Protein AF-D3VVF1-F1 (afdb_monomer)

Nearest PDB structures (folds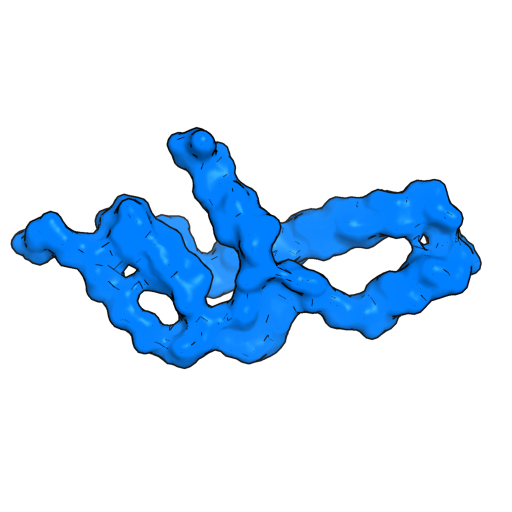eek):
  3o65-assembly4_G  TM=8.933E-01  e=1.763E-10  Homo sapiens
  1yzb-assembly1_A  TM=7.287E-01  e=8.121E-10  Homo sapiens
  2dos-assembly1_A  TM=6.010E-01  e=7.329E-09  Homo sapiens
  2aga-assembly1_A  TM=5.755E-01  e=5.399E-09  Homo sapiens

Radius of gyration: 16.02 Å; Cα contacts (8 Å, |Δi|>4): 82; chains: 1; bounding box: 37×25×49 Å

Sequence (88 aa):
MESIFHEKQEGSLCAQHCLNNLLQGEYFSPVELSSIAHQLDEEERMRMAEGGVTSEDYRTFLQQPSGNMDDSGFFSIQVISNALKVWG

Mean predicted aligned error: 3.65 Å

InterPro domains:
  IPR006155 Josephin domain [PF02099] (9-88)
  IPR006155 Josephin domain [PS50957] (1-88)
  IPR006155 Josephin domain [SM01246] (8-88)
  IPR033865 Machado-Joseph disease protein [PTHR14159] (3-88)

Foldseek 3Di:
DPPAQQDDDDFPQCLQRVVQRVVRHNPDDLVRLVVLQVVVLVVVLVVQCVVPCPDPSSVVSVPDDRPADDPRNDGDPSSSVVSCVVPD

pLDDT: mean 94.52, std 6.25, range [60.78, 98.25]

Structure (mmCIF, N/CA/C/O backbone):
data_AF-D3VVF1-F1
#
_entry.id   AF-D3VVF1-F1
#
loop_
_atom_site.group_PDB
_atom_site.id
_atom_site.type_symbol
_atom_site.label_atom_id
_atom_site.label_alt_id
_atom_site.label_comp_id
_atom_site.label_asym_id
_atom_site.label_entity_id
_atom_site.label_seq_id
_atom_site.pdbx_PDB_ins_code
_atom_site.Cartn_x
_atom_site.Cartn_y
_atom_site.Cartn_z
_atom_site.occupancy
_atom_site.B_iso_or_equiv
_atom_site.auth_seq_id
_atom_site.auth_comp_id
_atom_site.auth_asym_id
_atom_site.auth_atom_id
_atom_site.pdbx_PDB_model_num
ATOM 1 N N . MET A 1 1 ? -20.931 2.346 25.099 1.00 60.78 1 MET A N 1
ATOM 2 C CA . MET A 1 1 ? -20.086 3.003 24.086 1.00 60.78 1 MET A CA 1
ATOM 3 C C . MET A 1 1 ? -18.763 3.298 24.746 1.00 60.78 1 MET A C 1
ATOM 5 O O . MET A 1 1 ? -18.773 3.933 25.795 1.00 60.78 1 MET A O 1
ATOM 9 N N . GLU A 1 2 ? -17.665 2.792 24.194 1.00 69.38 2 GLU A N 1
ATOM 10 C CA . GLU A 1 2 ? -16.353 3.344 24.532 1.00 69.38 2 GLU A CA 1
ATOM 11 C C . GLU A 1 2 ? -16.299 4.788 24.021 1.00 69.38 2 GLU A C 1
ATOM 13 O O . GLU A 1 2 ? -16.880 5.105 22.984 1.00 69.38 2 GLU A O 1
ATOM 18 N N . SER A 1 3 ? -15.682 5.684 24.790 1.00 87.62 3 SER A N 1
ATOM 19 C CA . SER A 1 3 ? -15.596 7.108 24.442 1.00 87.62 3 SER A CA 1
ATOM 20 C C . SER A 1 3 ? -14.567 7.396 23.347 1.00 87.62 3 SER A C 1
ATOM 22 O O . SER A 1 3 ? -14.583 8.485 22.785 1.00 87.62 3 SER A O 1
ATOM 24 N N . ILE A 1 4 ? -13.654 6.452 23.099 1.00 95.06 4 ILE A N 1
ATOM 25 C CA . ILE A 1 4 ? -12.561 6.531 22.128 1.00 95.06 4 ILE A CA 1
ATOM 26 C C . ILE A 1 4 ? -12.455 5.163 21.462 1.00 95.06 4 ILE A C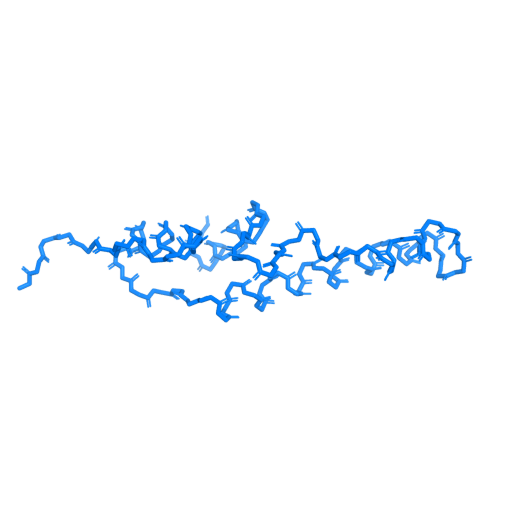 1
ATOM 28 O O . ILE A 1 4 ? -12.364 4.154 22.158 1.00 95.06 4 ILE A O 1
ATOM 32 N N . PHE A 1 5 ? -12.448 5.138 20.134 1.00 96.88 5 PHE A N 1
ATOM 33 C CA . PHE A 1 5 ? -12.139 3.938 19.368 1.00 96.88 5 PHE A CA 1
ATOM 34 C C . PHE A 1 5 ? -10.626 3.688 19.415 1.00 96.88 5 PHE A C 1
ATOM 36 O O . PHE A 1 5 ? -9.839 4.579 19.080 1.00 96.88 5 PHE A O 1
ATOM 43 N N . HIS A 1 6 ? -10.228 2.492 19.855 1.00 96.88 6 HIS A N 1
ATOM 44 C CA . HIS A 1 6 ? -8.834 2.061 19.871 1.00 96.88 6 HIS A CA 1
ATOM 45 C C . HIS A 1 6 ? -8.675 0.638 19.321 1.00 96.88 6 HIS A C 1
ATOM 47 O O . HIS A 1 6 ? -8.917 -0.349 20.015 1.00 96.88 6 HIS A O 1
ATOM 53 N N . GLU A 1 7 ? -8.208 0.543 18.083 1.00 96.75 7 GLU A N 1
ATOM 54 C CA . GLU A 1 7 ? -7.786 -0.692 17.436 1.00 96.75 7 GLU A CA 1
ATOM 55 C C . GLU A 1 7 ? -6.330 -0.996 17.819 1.00 96.75 7 GLU A C 1
ATOM 57 O O . GLU A 1 7 ? -5.406 -0.226 17.520 1.00 96.75 7 GLU A O 1
ATOM 62 N N . LYS A 1 8 ? -6.124 -2.109 18.531 1.00 96.50 8 LYS A N 1
ATOM 63 C CA . LYS A 1 8 ? -4.789 -2.590 18.904 1.00 96.50 8 LYS A CA 1
ATOM 64 C C . LYS A 1 8 ? -4.114 -3.212 17.693 1.00 96.50 8 LYS A C 1
ATOM 66 O O . LYS A 1 8 ? -4.746 -3.945 16.945 1.00 96.50 8 LYS A O 1
ATOM 71 N N . GLN A 1 9 ? -2.816 -2.966 17.557 1.00 95.31 9 GLN A N 1
ATOM 72 C CA . GLN A 1 9 ? -2.060 -3.538 16.458 1.00 95.31 9 GLN A CA 1
ATOM 73 C C . GLN A 1 9 ? -1.896 -5.051 16.597 1.00 95.31 9 GLN A C 1
ATOM 75 O O . GLN A 1 9 ? -1.396 -5.537 17.615 1.00 95.31 9 GLN A O 1
ATOM 80 N N . GLU A 1 10 ? -2.224 -5.762 15.521 1.00 90.62 10 GLU A N 1
ATOM 81 C CA . GLU A 1 10 ? -1.901 -7.172 15.329 1.00 90.62 10 GLU A CA 1
ATOM 82 C C . GLU A 1 10 ? -0.944 -7.332 14.138 1.00 90.62 10 GLU A C 1
ATOM 84 O O . GLU A 1 10 ? -1.133 -6.751 13.069 1.00 90.62 10 GLU A O 1
ATOM 89 N N . GLY A 1 11 ? 0.138 -8.095 14.324 1.00 91.56 11 GLY A N 1
ATOM 90 C CA . GLY A 1 11 ? 1.189 -8.228 13.309 1.00 91.56 11 GLY A CA 1
ATOM 91 C C . GLY A 1 11 ? 1.858 -6.890 12.959 1.00 91.56 11 GLY A C 1
ATOM 92 O O . GLY A 1 11 ? 2.028 -6.022 13.818 1.00 91.56 11 GLY A O 1
ATOM 93 N N . SER A 1 12 ? 2.248 -6.720 11.694 1.00 93.88 12 SER A N 1
ATOM 94 C CA . SER A 1 12 ? 2.909 -5.502 11.190 1.00 93.88 12 SER A CA 1
ATOM 95 C C . SER A 1 12 ? 1.942 -4.511 10.522 1.00 93.88 12 SER A C 1
ATOM 97 O O . SER A 1 12 ? 2.380 -3.636 9.785 1.00 93.88 12 SER A O 1
ATOM 99 N N . LEU A 1 13 ? 0.633 -4.600 10.788 1.00 94.19 13 LEU A N 1
ATOM 100 C CA . LEU A 1 13 ? -0.418 -3.809 10.123 1.00 94.19 13 LEU A CA 1
ATOM 101 C C . LEU A 1 13 ? -0.570 -2.380 10.681 1.00 94.19 13 LEU A C 1
ATOM 103 O O . LEU A 1 13 ? -1.673 -1.850 10.821 1.00 94.19 13 LEU A O 1
ATOM 107 N N . CYS A 1 14 ? 0.539 -1.722 11.018 1.00 97.31 14 CYS A N 1
ATOM 108 C CA . CYS A 1 14 ? 0.512 -0.428 11.700 1.00 97.31 14 CYS A CA 1
ATOM 109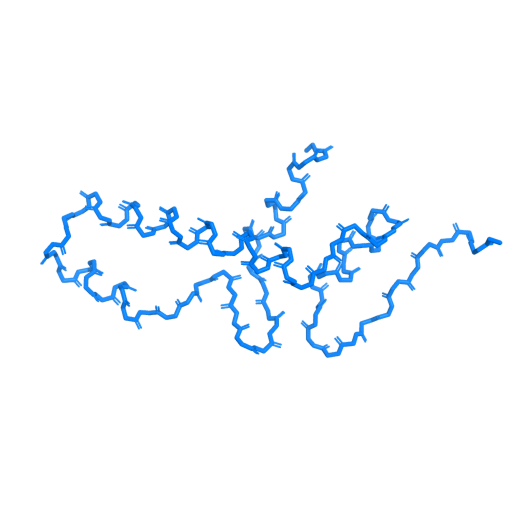 C C . CYS A 1 14 ? -0.211 0.670 10.899 1.00 97.31 14 CYS A C 1
ATOM 111 O O . CYS A 1 14 ? -0.868 1.515 11.503 1.00 97.31 14 CYS A O 1
ATOM 113 N N . ALA A 1 15 ? -0.148 0.648 9.563 1.00 97.38 15 ALA A N 1
ATOM 114 C CA . ALA A 1 15 ? -0.808 1.643 8.716 1.00 97.38 15 ALA A CA 1
ATOM 115 C C . ALA A 1 15 ? -2.341 1.592 8.836 1.00 97.38 15 ALA A C 1
ATOM 117 O O . ALA A 1 15 ? -2.965 2.636 9.023 1.00 97.38 15 ALA A O 1
ATOM 118 N N . GLN A 1 16 ? -2.932 0.391 8.807 1.00 97.38 16 GLN A N 1
ATOM 119 C CA . GLN A 1 16 ? -4.370 0.190 9.022 1.00 97.38 16 GLN A CA 1
ATOM 120 C C . GLN A 1 16 ? -4.788 0.759 10.374 1.00 97.38 16 GLN A C 1
ATOM 122 O O . GLN A 1 16 ? -5.640 1.642 10.449 1.00 97.38 16 GLN A O 1
ATOM 127 N N . HIS A 1 17 ? -4.157 0.272 11.441 1.00 97.88 17 HIS A N 1
ATOM 128 C CA . HIS A 1 17 ? -4.556 0.626 12.796 1.00 97.88 17 HIS A CA 1
ATOM 129 C C . HIS A 1 17 ? -4.319 2.107 13.090 1.00 97.88 17 HIS A C 1
ATOM 131 O O . HIS A 1 17 ? -5.098 2.727 13.807 1.00 97.88 17 HIS A O 1
ATOM 137 N N . CYS A 1 18 ? -3.272 2.707 12.520 1.00 97.75 18 CYS A N 1
ATOM 138 C CA . CYS A 1 18 ? -3.038 4.146 12.596 1.00 97.75 18 CYS A CA 1
ATOM 139 C C . CYS A 1 18 ? -4.212 4.933 11.994 1.00 97.75 18 CYS A C 1
ATOM 141 O O . CYS A 1 18 ? -4.765 5.812 12.657 1.00 97.75 18 CYS A O 1
ATOM 143 N N . LEU A 1 19 ? -4.630 4.584 10.773 1.00 97.50 19 LEU A N 1
ATOM 144 C CA . LEU A 1 19 ? -5.728 5.253 10.070 1.00 97.50 19 LEU A CA 1
ATOM 145 C C . LEU A 1 19 ? -7.069 5.069 10.788 1.00 97.50 19 LEU A C 1
ATOM 147 O O . LEU A 1 19 ? -7.786 6.044 11.006 1.00 97.50 19 LEU A O 1
ATOM 151 N N . ASN A 1 20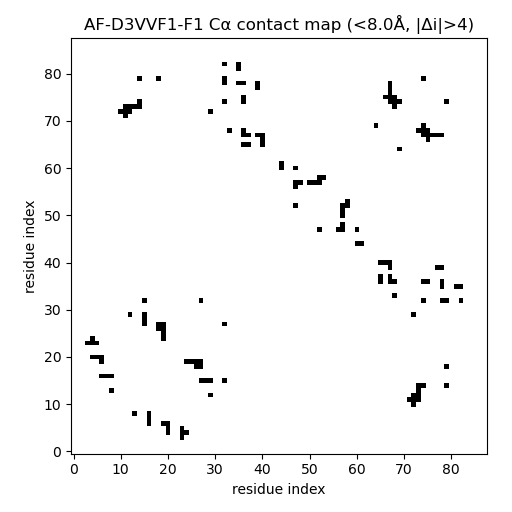 ? -7.385 3.848 11.212 1.00 97.12 20 ASN A N 1
ATOM 152 C CA . ASN A 1 20 ? -8.636 3.537 11.903 1.00 97.12 20 ASN A CA 1
ATOM 153 C C . ASN A 1 20 ? -8.726 4.223 13.272 1.00 97.12 20 ASN A C 1
ATOM 155 O O . ASN A 1 20 ? -9.761 4.786 13.633 1.00 97.12 20 ASN A O 1
ATOM 159 N N . ASN A 1 21 ? -7.617 4.259 14.017 1.00 97.25 21 ASN A N 1
ATOM 160 C CA . ASN A 1 21 ? -7.536 5.013 15.266 1.00 97.25 21 ASN A CA 1
ATOM 161 C C . ASN A 1 21 ? -7.692 6.517 15.034 1.00 97.25 21 ASN A C 1
ATOM 163 O O . ASN A 1 21 ? -8.404 7.175 15.787 1.00 97.25 21 ASN A O 1
ATOM 167 N N . LEU A 1 22 ? -7.075 7.075 13.991 1.00 96.88 22 LEU A N 1
ATOM 168 C CA . LEU A 1 22 ? -7.228 8.490 13.653 1.00 96.88 22 LEU A CA 1
ATOM 169 C C . LEU A 1 22 ? -8.683 8.841 13.304 1.00 96.88 22 LEU A C 1
ATOM 171 O O . LEU A 1 22 ? -9.213 9.829 13.809 1.00 96.88 22 LEU A O 1
ATOM 175 N N . LEU A 1 23 ? -9.327 8.025 12.469 1.00 96.06 23 LEU A N 1
ATOM 176 C CA . LEU A 1 23 ? -10.701 8.242 12.004 1.00 96.06 23 LEU A CA 1
ATOM 177 C C 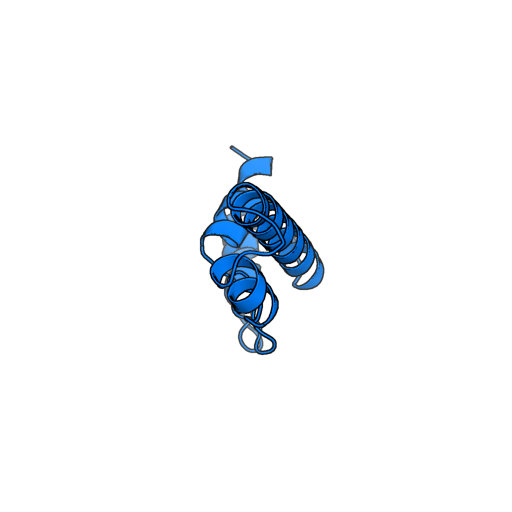. LEU A 1 23 ? -11.766 7.776 13.006 1.00 96.06 23 LEU A C 1
ATOM 179 O O . LEU A 1 23 ? -12.958 7.977 12.778 1.00 96.06 23 LEU A O 1
ATOM 183 N N . GLN A 1 24 ? -11.339 7.197 14.130 1.00 96.31 24 GLN A N 1
ATOM 184 C CA . GLN A 1 24 ? -12.197 6.700 15.201 1.00 96.31 24 GLN A CA 1
ATOM 185 C C . GLN A 1 24 ? -13.231 5.665 14.715 1.00 96.31 24 GLN A C 1
ATOM 187 O O . GLN A 1 24 ? -14.406 5.718 15.086 1.00 96.31 24 GLN A O 1
ATOM 192 N N . GLY A 1 25 ? -12.789 4.711 13.892 1.00 95.56 25 GLY A N 1
ATOM 193 C CA . GLY A 1 25 ? -13.602 3.588 13.424 1.00 95.56 25 GLY A CA 1
ATOM 194 C C . GLY A 1 25 ? -12.849 2.653 12.476 1.00 95.56 25 GLY A C 1
ATOM 195 O O . GLY A 1 25 ? -11.732 2.941 12.057 1.00 95.56 25 GLY A O 1
ATOM 196 N N . GLU A 1 26 ? -13.475 1.536 12.113 1.00 95.88 26 GLU A N 1
ATOM 197 C CA . GLU A 1 26 ? -12.933 0.542 11.172 1.00 95.88 26 GLU A CA 1
ATOM 198 C C . GLU A 1 26 ? -13.157 0.990 9.717 1.00 95.88 26 GLU A C 1
ATOM 200 O O . GLU A 1 26 ? -14.041 0.491 9.023 1.00 95.88 26 GLU A O 1
ATOM 205 N N . TYR A 1 27 ? -12.396 1.990 9.269 1.00 96.50 27 TYR A N 1
ATOM 206 C CA . TYR A 1 27 ? -12.528 2.567 7.924 1.00 96.50 27 TYR A CA 1
ATOM 207 C C . TYR A 1 27 ? -11.681 1.864 6.865 1.00 96.50 27 TYR A C 1
ATOM 209 O O . TYR A 1 27 ? -12.008 1.944 5.685 1.00 96.50 27 TYR A O 1
ATOM 217 N N . PHE 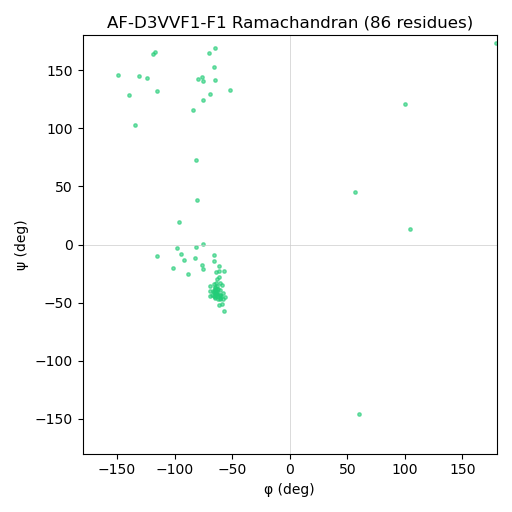A 1 28 ? -10.588 1.224 7.276 1.00 97.00 28 PHE A N 1
ATOM 218 C CA . PHE A 1 28 ? -9.647 0.556 6.391 1.00 97.00 28 PHE A CA 1
ATOM 219 C C . PHE A 1 28 ? -9.341 -0.859 6.863 1.00 97.00 28 PHE A C 1
ATOM 221 O O . PHE A 1 28 ? -9.205 -1.138 8.056 1.00 97.00 28 PHE A O 1
ATOM 228 N N . SER A 1 29 ? -9.140 -1.730 5.885 1.00 96.25 29 SER A N 1
ATOM 229 C CA . SER A 1 29 ? -8.620 -3.088 6.010 1.00 96.25 29 SER A CA 1
ATOM 230 C C . SER A 1 29 ? -7.289 -3.233 5.253 1.00 96.25 29 SER A C 1
ATOM 232 O O . SER A 1 29 ? -6.971 -2.404 4.390 1.00 96.25 29 SER A O 1
ATOM 234 N N . PRO A 1 30 ? -6.507 -4.309 5.484 1.00 94.69 30 PRO A N 1
ATOM 235 C CA . PRO A 1 30 ? -5.264 -4.536 4.744 1.00 94.69 30 PRO A CA 1
ATOM 236 C C . PRO A 1 30 ? -5.504 -4.642 3.237 1.00 94.69 30 PRO A C 1
ATOM 238 O O . PRO A 1 30 ? -4.684 -4.193 2.443 1.00 94.69 30 PRO A O 1
ATOM 241 N N . VAL A 1 31 ? -6.644 -5.216 2.837 1.00 95.81 31 VAL A N 1
ATOM 242 C CA . VAL A 1 31 ? -7.020 -5.419 1.431 1.00 95.81 31 VAL A CA 1
ATOM 243 C C . VAL A 1 31 ? -7.269 -4.084 0.728 1.00 95.81 31 VAL A C 1
ATOM 245 O O . VAL A 1 31 ? -6.842 -3.892 -0.412 1.00 95.81 31 VAL A O 1
ATOM 248 N N . GLU A 1 32 ? -7.915 -3.138 1.408 1.00 96.19 32 GLU A N 1
ATOM 249 C CA . GLU A 1 32 ? -8.148 -1.797 0.865 1.00 96.19 32 GLU A CA 1
ATOM 250 C C . GLU A 1 32 ? -6.837 -1.024 0.716 1.00 96.19 32 GLU A C 1
ATOM 252 O O . GLU A 1 32 ? -6.587 -0.449 -0.343 1.00 96.19 32 GLU A O 1
ATOM 257 N N . LEU A 1 33 ? -5.948 -1.086 1.713 1.00 97.19 33 LEU A N 1
ATOM 258 C CA . LEU A 1 33 ? -4.623 -0.462 1.615 1.00 97.19 33 LEU A CA 1
ATOM 259 C C . LEU A 1 33 ? -3.755 -1.103 0.522 1.00 97.19 33 LEU A C 1
ATOM 261 O O . LEU A 1 33 ? -3.068 -0.390 -0.207 1.00 97.19 33 LEU A O 1
ATOM 265 N N . SER A 1 34 ? -3.845 -2.423 0.342 1.00 96.94 34 SER A N 1
ATOM 266 C CA . SER A 1 34 ? -3.160 -3.144 -0.745 1.00 96.94 34 SER A CA 1
ATOM 267 C C . SER A 1 34 ? -3.665 -2.701 -2.118 1.00 96.94 34 SER A C 1
ATOM 269 O O . SER A 1 34 ? -2.889 -2.540 -3.055 1.00 96.94 34 SER A O 1
ATOM 271 N N . SER A 1 35 ? -4.969 -2.441 -2.240 1.00 97.31 35 SER A N 1
ATOM 272 C CA . SER A 1 35 ? -5.559 -1.940 -3.486 1.00 97.31 35 SER A CA 1
ATOM 273 C C . SER A 1 35 ? -5.037 -0.545 -3.837 1.00 97.31 35 SER A C 1
ATOM 275 O O . SER A 1 35 ? -4.746 -0.280 -5.002 1.00 97.31 35 SER A O 1
ATOM 277 N N . ILE A 1 36 ? -4.862 0.328 -2.838 1.00 97.75 36 ILE A N 1
ATOM 278 C CA . ILE A 1 36 ? -4.242 1.649 -3.019 1.00 97.75 36 ILE A CA 1
ATOM 279 C C . ILE A 1 36 ? -2.767 1.501 -3.415 1.00 97.75 36 ILE A C 1
ATOM 281 O O . ILE A 1 36 ? -2.318 2.173 -4.340 1.00 97.75 36 ILE A O 1
ATOM 285 N N . ALA A 1 37 ? -2.020 0.606 -2.762 1.00 98.19 37 ALA A N 1
ATOM 286 C CA . ALA A 1 37 ? -0.622 0.339 -3.101 1.00 98.19 37 ALA A CA 1
ATOM 287 C C . ALA A 1 37 ? -0.462 -0.111 -4.561 1.00 98.19 37 ALA A C 1
ATOM 289 O O . ALA A 1 37 ? 0.330 0.471 -5.294 1.00 98.19 37 ALA A O 1
ATOM 290 N N . HIS A 1 38 ? -1.287 -1.056 -5.020 1.00 97.50 38 HIS A N 1
ATOM 291 C CA . HIS A 1 38 ? -1.261 -1.518 -6.408 1.00 97.50 38 HIS A CA 1
ATOM 292 C C . HIS A 1 38 ? -1.622 -0.432 -7.426 1.00 97.50 38 HIS A C 1
ATOM 294 O O . HIS A 1 38 ? -1.062 -0.411 -8.520 1.00 97.50 38 HIS A O 1
ATOM 300 N N . GLN A 1 39 ? -2.549 0.470 -7.091 1.00 98.00 39 GLN A N 1
ATOM 301 C CA . GLN A 1 39 ? -2.858 1.613 -7.954 1.00 98.00 39 GLN A CA 1
ATOM 302 C C . GLN A 1 39 ? -1.646 2.538 -8.093 1.00 98.00 39 GLN A C 1
ATOM 304 O O . GLN A 1 39 ? -1.316 2.938 -9.207 1.00 98.00 39 GLN A O 1
ATOM 309 N N . LEU A 1 40 ? -0.950 2.820 -6.989 1.00 98.25 40 LEU A N 1
ATOM 310 C CA . LEU A 1 40 ? 0.266 3.635 -7.001 1.00 98.25 40 LEU A CA 1
ATOM 311 C C . LEU A 1 40 ? 1.403 2.964 -7.777 1.00 98.25 40 LEU A C 1
ATOM 313 O O . LEU A 1 40 ? 2.047 3.625 -8.587 1.00 98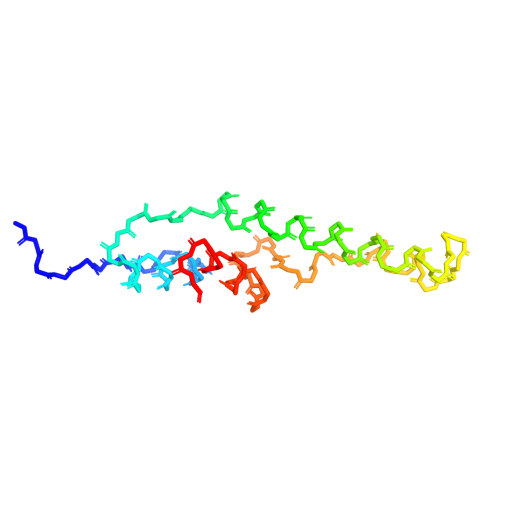.25 40 LEU A O 1
ATOM 317 N N . ASP A 1 41 ? 1.597 1.655 -7.612 1.00 98.00 41 ASP A N 1
ATOM 318 C CA . ASP A 1 41 ? 2.600 0.900 -8.374 1.00 98.00 41 ASP A CA 1
ATOM 319 C C . ASP A 1 41 ? 2.328 0.959 -9.887 1.00 98.00 41 ASP A C 1
ATOM 321 O O . ASP A 1 41 ? 3.248 1.089 -10.699 1.00 98.00 41 ASP A O 1
ATOM 325 N N . GLU A 1 42 ? 1.058 0.887 -10.294 1.00 97.19 42 GLU A N 1
ATOM 326 C CA . GLU A 1 42 ? 0.673 1.005 -11.700 1.00 97.19 42 GLU A CA 1
ATOM 327 C C . GLU A 1 42 ? 0.892 2.428 -12.234 1.00 97.19 42 GLU A C 1
ATOM 329 O O . GLU A 1 42 ? 1.383 2.597 -13.352 1.00 97.19 42 GLU A O 1
ATOM 334 N N . GLU A 1 43 ? 0.591 3.458 -11.441 1.00 97.81 43 GLU A N 1
ATOM 335 C CA . GLU A 1 43 ? 0.899 4.850 -11.786 1.00 97.81 43 GLU A CA 1
ATOM 336 C C . GLU A 1 43 ? 2.409 5.068 -11.965 1.00 97.81 43 GLU A C 1
ATOM 338 O O . GLU A 1 43 ? 2.835 5.650 -12.968 1.00 97.81 43 GLU A O 1
ATOM 343 N N . GLU A 1 44 ? 3.229 4.553 -11.049 1.00 97.50 44 GLU A N 1
ATOM 344 C CA . GLU A 1 44 ? 4.693 4.586 -11.135 1.00 97.50 44 GLU A CA 1
ATOM 345 C C . GLU A 1 44 ? 5.194 3.847 -12.384 1.00 97.50 44 GLU A C 1
ATOM 347 O O . GLU A 1 44 ? 6.026 4.373 -13.133 1.00 97.50 44 GLU A O 1
ATOM 352 N N . ARG A 1 45 ? 4.623 2.675 -12.689 1.00 96.25 45 ARG A N 1
ATOM 353 C CA . ARG A 1 45 ? 4.935 1.913 -13.905 1.00 96.25 45 ARG A CA 1
ATOM 354 C C . ARG A 1 45 ? 4.611 2.692 -15.173 1.00 96.25 45 ARG A C 1
ATOM 356 O O . ARG A 1 45 ? 5.413 2.686 -16.111 1.00 96.25 45 ARG A O 1
ATOM 363 N N . MET A 1 46 ? 3.459 3.360 -15.224 1.00 96.69 46 MET A N 1
ATOM 364 C CA . MET A 1 46 ? 3.077 4.197 -16.363 1.00 96.69 46 MET A CA 1
ATOM 365 C C . MET A 1 46 ? 4.047 5.367 -16.546 1.00 96.69 46 MET A C 1
ATOM 367 O O . MET A 1 46 ? 4.454 5.634 -17.675 1.00 96.69 46 MET A O 1
ATOM 371 N N . ARG A 1 47 ? 4.487 6.010 -15.457 1.00 95.88 47 ARG A N 1
ATOM 372 C CA . ARG A 1 47 ? 5.496 7.081 -15.512 1.00 95.88 47 ARG A CA 1
ATOM 373 C C . ARG A 1 47 ? 6.842 6.587 -16.026 1.00 95.88 47 ARG A C 1
ATOM 375 O O . ARG A 1 47 ? 7.431 7.225 -16.891 1.00 95.88 47 ARG A O 1
ATOM 382 N N . MET A 1 48 ? 7.309 5.431 -15.563 1.00 96.06 48 MET A N 1
ATOM 383 C CA . MET A 1 48 ? 8.560 4.842 -16.054 1.00 96.06 48 MET A CA 1
ATOM 384 C C . MET A 1 48 ? 8.483 4.474 -17.542 1.00 96.06 48 MET A C 1
ATOM 386 O O . MET A 1 48 ? 9.472 4.605 -18.266 1.00 96.06 48 MET A O 1
ATOM 390 N N . ALA A 1 49 ? 7.309 4.061 -18.030 1.00 95.12 49 ALA A N 1
ATOM 391 C CA . ALA A 1 49 ? 7.098 3.755 -19.444 1.00 95.12 49 ALA A CA 1
ATOM 392 C C . ALA A 1 49 ? 7.258 4.985 -20.361 1.00 95.12 49 ALA A C 1
ATOM 394 O O . ALA A 1 49 ? 7.598 4.813 -21.536 1.00 95.12 49 ALA A O 1
ATOM 395 N N . GLU A 1 50 ? 7.077 6.210 -19.846 1.00 95.94 50 GLU A N 1
ATOM 396 C CA . GLU A 1 50 ? 7.317 7.460 -20.590 1.00 95.94 50 GLU A CA 1
ATOM 397 C C . GLU A 1 50 ? 8.793 7.597 -21.021 1.00 95.94 50 GLU A C 1
ATOM 399 O O . GLU A 1 50 ? 9.075 8.173 -22.071 1.00 95.94 50 GLU A O 1
ATOM 404 N N . GLY A 1 51 ? 9.731 6.994 -20.275 1.00 92.00 51 GLY A N 1
ATOM 405 C CA . GLY A 1 51 ? 11.155 6.887 -20.633 1.00 92.00 51 GLY A CA 1
ATOM 406 C C . GLY A 1 51 ? 11.465 5.846 -21.720 1.00 92.00 51 GLY A C 1
ATOM 407 O O . GLY A 1 51 ? 12.620 5.672 -22.110 1.00 92.00 51 GLY A O 1
ATOM 408 N N . GLY A 1 52 ? 10.442 5.155 -22.228 1.00 94.12 52 GLY A N 1
ATOM 409 C CA . GLY A 1 52 ? 10.537 4.117 -23.248 1.00 94.12 52 GLY A CA 1
ATOM 410 C C . GLY A 1 52 ? 10.488 2.711 -22.655 1.00 94.12 52 GLY A C 1
ATOM 411 O O . GLY A 1 52 ? 11.363 2.300 -21.896 1.00 94.12 52 GLY A O 1
ATOM 412 N N . VAL A 1 53 ? 9.504 1.920 -23.086 1.00 94.06 53 VAL A N 1
ATOM 413 C CA . VAL A 1 53 ? 9.260 0.545 -22.601 1.00 94.06 53 VAL A CA 1
ATOM 414 C C . VAL A 1 53 ? 10.367 -0.462 -22.942 1.00 94.06 53 VAL A C 1
ATOM 416 O O . VAL A 1 53 ? 10.402 -1.564 -22.402 1.00 94.06 53 VAL A O 1
ATOM 419 N N . THR A 1 54 ? 11.277 -0.112 -23.853 1.00 93.75 54 THR A N 1
ATOM 420 C CA . THR A 1 54 ? 12.446 -0.933 -24.204 1.00 93.75 54 THR A CA 1
ATOM 421 C C . THR A 1 54 ? 13.720 -0.502 -23.480 1.00 93.75 54 THR A C 1
ATOM 423 O O . THR A 1 54 ? 14.760 -1.126 -23.688 1.00 93.75 54 THR A O 1
ATOM 426 N N . SER A 1 55 ? 13.667 0.569 -22.680 1.00 95.75 55 SER A N 1
ATOM 427 C CA . SER A 1 55 ? 14.822 1.072 -21.933 1.00 95.75 55 SER A CA 1
ATOM 428 C C . SER A 1 55 ? 15.277 0.072 -20.864 1.00 95.75 55 SER A C 1
ATOM 430 O O . SER A 1 55 ? 14.494 -0.735 -20.356 1.00 95.75 55 SER A O 1
ATOM 432 N N . GLU A 1 56 ? 16.566 0.115 -20.527 1.00 95.88 56 GLU A N 1
ATOM 433 C CA . GLU A 1 56 ? 17.129 -0.689 -19.437 1.00 95.88 56 GLU A CA 1
ATOM 434 C C . GLU A 1 56 ? 16.508 -0.315 -18.085 1.00 95.88 56 GLU A C 1
ATOM 436 O O . GLU A 1 56 ? 16.173 -1.206 -17.302 1.00 95.88 56 GLU A O 1
ATOM 441 N N . ASP A 1 57 ? 16.257 0.977 -17.862 1.00 94.88 57 ASP A N 1
ATOM 442 C CA . ASP A 1 57 ? 15.624 1.493 -16.647 1.00 94.88 57 ASP A CA 1
ATOM 443 C C . ASP A 1 57 ? 14.214 0.924 -16.459 1.00 94.88 57 ASP A C 1
ATOM 445 O O . ASP A 1 57 ? 13.892 0.412 -15.387 1.00 94.88 57 ASP A O 1
ATOM 449 N N . TYR A 1 58 ? 13.387 0.920 -17.513 1.00 95.88 58 TYR A N 1
ATOM 450 C CA . TYR A 1 58 ? 12.042 0.343 -17.447 1.00 95.88 58 TYR A CA 1
ATOM 451 C C . TYR A 1 58 ? 12.077 -1.164 -17.172 1.00 95.88 58 TYR A C 1
ATOM 453 O O . TYR A 1 58 ? 11.320 -1.676 -16.348 1.00 95.88 58 TYR A O 1
ATOM 461 N N . ARG A 1 59 ? 12.986 -1.896 -17.827 1.00 95.44 59 ARG A N 1
ATOM 462 C CA . ARG A 1 59 ? 13.145 -3.343 -17.606 1.00 95.44 59 ARG A CA 1
ATOM 463 C C . ARG A 1 59 ? 13.623 -3.664 -16.194 1.00 95.44 59 ARG A C 1
ATOM 465 O O . ARG A 1 59 ? 13.194 -4.674 -15.643 1.00 95.44 59 ARG A O 1
ATOM 472 N N . THR A 1 60 ? 14.497 -2.830 -15.637 1.00 95.38 60 THR A N 1
ATOM 473 C CA . THR A 1 60 ? 14.992 -2.967 -14.264 1.00 95.38 60 THR A CA 1
ATOM 474 C C . THR A 1 60 ? 13.883 -2.670 -13.265 1.00 95.38 60 THR A C 1
ATOM 476 O O . THR A 1 60 ? 13.678 -3.454 -12.344 1.00 95.38 60 THR A O 1
ATOM 479 N N . PHE A 1 61 ? 13.104 -1.610 -13.494 1.00 95.00 61 PHE A N 1
ATOM 480 C CA . PHE A 1 61 ? 11.931 -1.275 -12.689 1.00 95.00 61 PHE A CA 1
ATOM 481 C C . PHE A 1 61 ? 10.915 -2.427 -12.635 1.00 95.00 61 PHE A C 1
ATOM 483 O O . PHE A 1 61 ? 10.480 -2.800 -11.555 1.00 95.00 61 PHE A O 1
ATOM 490 N N . LEU A 1 62 ? 10.607 -3.074 -13.768 1.00 94.44 62 LEU A N 1
ATOM 491 C CA . LEU A 1 62 ? 9.669 -4.211 -13.808 1.00 94.44 62 LEU A CA 1
ATOM 492 C C . LEU A 1 62 ? 10.102 -5.435 -12.983 1.00 94.44 62 LEU A C 1
ATOM 494 O O . LEU A 1 62 ? 9.279 -6.309 -12.720 1.00 94.44 62 LEU A O 1
ATOM 498 N N . GLN A 1 63 ? 11.384 -5.547 -12.636 1.00 94.94 63 GLN A N 1
ATOM 499 C CA . GLN A 1 63 ? 11.899 -6.639 -11.805 1.00 94.94 63 GLN A CA 1
ATOM 500 C C . GLN A 1 63 ? 11.892 -6.292 -10.316 1.00 94.94 63 GLN A C 1
ATOM 502 O O . GLN A 1 63 ? 12.097 -7.181 -9.487 1.00 94.94 63 GLN A O 1
ATOM 507 N N . GLN A 1 64 ? 11.702 -5.017 -9.972 1.00 94.19 64 GLN A N 1
ATOM 508 C CA . GLN A 1 64 ? 11.639 -4.583 -8.588 1.00 94.19 64 GLN A CA 1
ATOM 509 C C . GLN A 1 64 ? 10.281 -4.963 -7.983 1.00 94.19 64 GLN A C 1
ATOM 511 O O . GLN A 1 64 ? 9.263 -4.942 -8.679 1.00 94.19 64 GLN A O 1
ATOM 516 N N . PRO A 1 65 ? 10.250 -5.342 -6.694 1.00 94.38 65 PRO A N 1
ATOM 517 C CA . PRO A 1 65 ? 8.993 -5.486 -5.974 1.00 94.38 65 PRO A CA 1
ATOM 518 C C . PRO A 1 65 ? 8.298 -4.124 -5.833 1.00 94.38 65 PRO A C 1
ATOM 520 O O . PRO A 1 65 ? 8.901 -3.078 -6.082 1.00 94.38 65 PRO A O 1
ATOM 523 N N . SER A 1 66 ? 7.039 -4.148 -5.394 1.00 96.06 66 SER A N 1
ATOM 524 C CA . SER A 1 66 ? 6.298 -2.933 -5.049 1.00 96.06 66 SER A CA 1
ATOM 525 C C . SER A 1 66 ? 7.101 -2.061 -4.078 1.00 96.06 66 SER A C 1
ATOM 527 O O . SER A 1 66 ? 7.644 -2.546 -3.084 1.00 96.06 66 SER A O 1
ATOM 529 N N . GLY A 1 67 ? 7.168 -0.761 -4.370 1.00 96.44 67 GLY A N 1
ATOM 530 C CA . GLY A 1 67 ? 7.688 0.237 -3.434 1.00 96.44 67 GLY A CA 1
ATOM 531 C C . GLY A 1 67 ? 6.638 0.691 -2.416 1.00 96.44 67 GLY A C 1
ATOM 532 O O . GLY A 1 67 ? 6.971 1.367 -1.440 1.00 96.44 67 GLY A O 1
ATOM 533 N N . ASN A 1 68 ? 5.372 0.335 -2.642 1.00 97.75 68 ASN A N 1
ATOM 534 C CA . ASN A 1 68 ? 4.230 0.803 -1.868 1.00 97.75 68 ASN A CA 1
ATOM 535 C C . ASN A 1 68 ? 3.726 -0.213 -0.839 1.00 97.75 68 ASN A C 1
ATOM 537 O O . ASN A 1 68 ? 3.071 0.192 0.126 1.00 97.75 68 ASN A O 1
ATOM 541 N N . MET A 1 69 ? 4.051 -1.495 -1.011 1.00 96.69 69 MET A N 1
ATOM 542 C CA . MET A 1 69 ? 3.679 -2.576 -0.103 1.00 96.69 69 MET A CA 1
ATOM 543 C C . MET A 1 69 ? 4.726 -3.696 -0.100 1.00 96.69 69 MET A C 1
ATOM 545 O O . MET A 1 69 ? 5.279 -4.029 -1.144 1.00 96.69 69 MET A O 1
ATOM 549 N N . ASP A 1 70 ? 4.936 -4.333 1.054 1.00 93.69 70 ASP A N 1
ATOM 550 C CA . ASP A 1 70 ? 5.639 -5.618 1.134 1.00 93.69 70 ASP A CA 1
ATOM 551 C C . ASP A 1 70 ? 4.765 -6.750 1.700 1.00 93.69 70 ASP A C 1
ATOM 553 O O . ASP A 1 70 ? 3.731 -6.523 2.335 1.00 93.69 70 ASP A O 1
ATOM 557 N N . ASP A 1 71 ? 5.214 -7.993 1.501 1.00 88.88 71 ASP A N 1
ATOM 558 C CA . ASP A 1 71 ? 4.516 -9.206 1.955 1.00 88.88 71 ASP A CA 1
ATOM 559 C C . ASP A 1 71 ? 4.448 -9.343 3.487 1.00 88.88 71 ASP A C 1
ATOM 561 O O . ASP A 1 71 ? 3.775 -10.236 4.006 1.00 88.88 71 ASP A O 1
ATOM 565 N N . SER A 1 72 ? 5.151 -8.488 4.235 1.00 91.94 72 SER A N 1
ATOM 566 C CA . SER A 1 72 ? 5.135 -8.494 5.697 1.00 91.94 72 SER A CA 1
ATOM 567 C C . SER A 1 72 ? 4.118 -7.522 6.297 1.00 91.94 72 SER A C 1
ATOM 569 O O . SER A 1 72 ? 3.855 -7.608 7.498 1.00 91.94 72 SER A O 1
ATOM 571 N N . GLY A 1 73 ? 3.495 -6.667 5.477 1.00 91.31 73 GLY A N 1
ATOM 572 C CA . GLY A 1 73 ? 2.411 -5.762 5.868 1.00 91.31 73 GLY A CA 1
ATOM 573 C C . GLY A 1 73 ? 2.817 -4.294 6.019 1.00 91.31 73 GLY A C 1
ATOM 574 O O . GLY A 1 73 ? 2.036 -3.518 6.576 1.00 91.31 73 GLY A O 1
ATOM 575 N N . PHE A 1 74 ? 4.005 -3.896 5.547 1.00 96.19 74 PHE A N 1
ATOM 576 C CA . PHE A 1 74 ? 4.384 -2.481 5.507 1.00 96.19 74 PHE A CA 1
ATOM 577 C C . PHE A 1 74 ? 3.753 -1.779 4.307 1.00 96.19 74 PHE A C 1
ATOM 579 O O . PHE A 1 74 ? 3.685 -2.332 3.213 1.00 96.19 74 PHE A O 1
ATOM 586 N N . PHE A 1 75 ? 3.345 -0.527 4.521 1.00 98.12 75 PHE A N 1
ATOM 587 C CA . PHE A 1 75 ? 2.803 0.355 3.493 1.00 98.12 75 PHE A CA 1
ATOM 588 C C . PHE A 1 75 ? 3.605 1.656 3.431 1.00 98.12 75 PHE A C 1
ATOM 590 O O . PHE A 1 75 ? 4.036 2.177 4.465 1.00 98.12 75 PHE A O 1
ATOM 597 N N . SER A 1 76 ? 3.789 2.198 2.227 1.00 98.06 76 SER A N 1
ATOM 598 C CA . SER A 1 76 ? 4.485 3.472 2.030 1.00 98.06 76 SER A CA 1
ATOM 599 C C . SER A 1 76 ? 3.677 4.670 2.544 1.00 98.06 76 SER A C 1
ATOM 601 O O . SER A 1 76 ? 2.462 4.614 2.763 1.00 98.06 76 SER A O 1
ATOM 603 N N . ILE A 1 77 ? 4.351 5.815 2.686 1.00 97.44 77 ILE A N 1
ATOM 604 C CA . ILE A 1 77 ? 3.686 7.075 3.036 1.00 97.44 77 ILE A CA 1
ATOM 605 C C . ILE A 1 77 ? 2.687 7.516 1.956 1.00 97.44 77 ILE A C 1
ATOM 607 O O . ILE A 1 77 ? 1.671 8.138 2.277 1.00 97.44 77 ILE A O 1
ATOM 611 N N . GLN A 1 78 ? 2.929 7.174 0.687 1.00 97.81 78 GLN A N 1
ATOM 612 C CA . GLN A 1 78 ? 2.018 7.471 -0.414 1.00 97.81 78 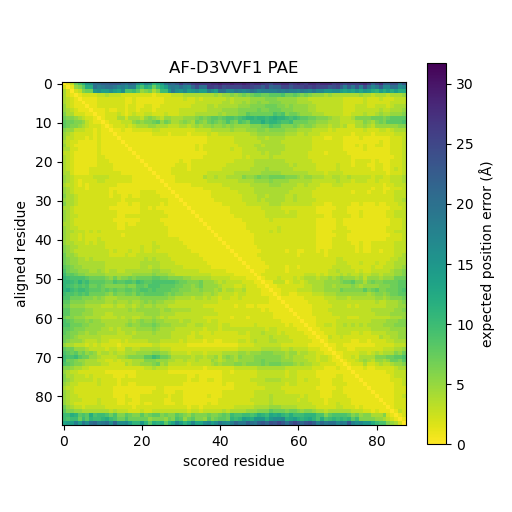GLN A CA 1
ATOM 613 C C . GLN A 1 78 ? 0.691 6.723 -0.255 1.00 97.81 78 GLN A C 1
ATOM 615 O O . GLN A 1 78 ? -0.355 7.326 -0.500 1.00 97.81 78 GLN A O 1
ATOM 620 N N . VAL A 1 79 ? 0.710 5.468 0.207 1.00 98.06 79 VAL A N 1
ATOM 621 C CA . VAL A 1 79 ? -0.512 4.690 0.482 1.00 98.06 79 VAL A CA 1
ATOM 622 C C . VAL A 1 79 ? -1.346 5.368 1.564 1.00 98.06 79 VAL A C 1
ATOM 624 O O . VAL A 1 79 ? -2.518 5.667 1.342 1.00 98.06 79 VAL A O 1
ATOM 627 N N . ILE A 1 80 ? -0.726 5.694 2.702 1.00 97.62 80 ILE A N 1
ATOM 628 C CA . ILE A 1 80 ? -1.394 6.367 3.831 1.00 97.62 80 ILE A CA 1
ATOM 629 C C . ILE A 1 80 ? -1.967 7.720 3.389 1.00 97.62 80 ILE A C 1
ATOM 631 O O . ILE A 1 80 ? -3.112 8.051 3.695 1.00 97.62 80 ILE A O 1
ATOM 635 N N . SER A 1 81 ? -1.193 8.491 2.623 1.00 97.44 81 SER A N 1
ATOM 636 C CA . SER A 1 81 ? -1.631 9.797 2.123 1.00 97.44 81 SER A CA 1
ATOM 637 C C . SER A 1 81 ? -2.821 9.670 1.172 1.00 97.44 81 SER A C 1
ATOM 639 O O . SER A 1 81 ? -3.758 10.455 1.264 1.00 97.44 81 SER A O 1
ATOM 641 N N . ASN A 1 82 ? -2.815 8.683 0.269 1.00 97.44 82 ASN A N 1
ATOM 642 C CA . ASN A 1 82 ? -3.928 8.458 -0.655 1.00 97.44 82 ASN A CA 1
ATOM 643 C C . ASN A 1 82 ? -5.184 7.941 0.049 1.00 97.44 82 ASN A C 1
ATOM 645 O O . ASN A 1 82 ? -6.277 8.362 -0.317 1.00 97.44 82 ASN A O 1
ATOM 649 N N . ALA A 1 83 ? -5.040 7.108 1.081 1.00 96.62 83 ALA A N 1
ATOM 650 C CA . ALA A 1 83 ? -6.162 6.659 1.901 1.00 96.62 83 ALA A CA 1
ATOM 651 C C . ALA A 1 83 ? -6.909 7.848 2.538 1.00 96.62 83 ALA A C 1
ATOM 653 O O . ALA A 1 83 ? -8.138 7.904 2.524 1.00 96.62 83 ALA A O 1
ATOM 654 N N . LEU A 1 84 ? -6.174 8.849 3.030 1.00 96.44 84 LEU A N 1
ATOM 655 C CA . LEU A 1 84 ? -6.762 10.031 3.667 1.00 96.44 84 LEU A CA 1
ATOM 656 C C . LEU A 1 84 ? -7.391 11.035 2.691 1.00 96.44 84 LEU A C 1
ATOM 658 O O . 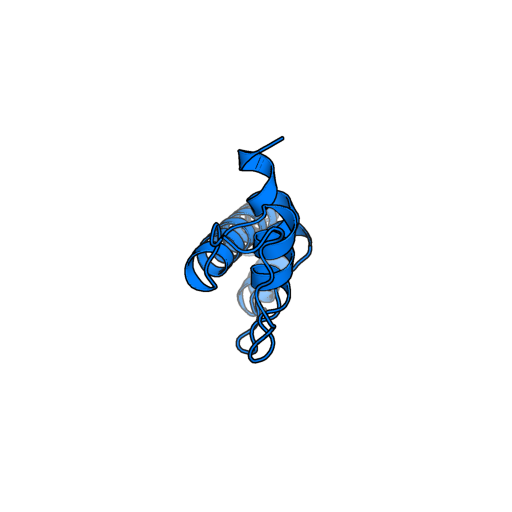LEU A 1 84 ? -8.281 11.771 3.111 1.00 96.44 84 LEU A O 1
ATOM 662 N N . LYS A 1 85 ? -7.025 11.030 1.399 1.00 93.44 85 LYS A N 1
ATOM 663 C CA . LYS A 1 85 ? -7.575 11.968 0.391 1.00 93.44 85 LYS A CA 1
ATOM 664 C C . LYS A 1 85 ? -9.098 11.920 0.259 1.00 93.44 85 LYS A C 1
ATOM 666 O O . LYS A 1 85 ? -9.695 12.881 -0.214 1.00 93.44 85 LYS A O 1
ATOM 671 N N . VAL A 1 86 ? -9.735 10.814 0.651 1.00 84.25 86 VAL A N 1
ATOM 672 C CA . VAL A 1 86 ? -11.205 10.695 0.676 1.00 84.25 86 VAL A CA 1
ATOM 673 C C . VAL A 1 86 ? -11.834 11.713 1.644 1.00 84.25 86 VAL A C 1
ATOM 675 O O . VAL A 1 86 ? -12.995 12.082 1.479 1.00 84.25 86 VAL A O 1
ATOM 678 N N . TRP A 1 87 ? -11.063 12.202 2.619 1.00 81.12 87 TRP A N 1
ATOM 679 C CA . TRP A 1 87 ? -11.532 13.016 3.738 1.00 81.12 87 TRP A CA 1
ATOM 680 C C . TRP A 1 87 ? -10.990 14.458 3.766 1.00 81.12 87 TRP A C 1
ATOM 682 O O . TRP A 1 87 ? -11.515 15.260 4.539 1.00 81.12 87 TRP A O 1
ATOM 692 N N . GLY A 1 88 ? -10.004 14.813 2.931 1.00 65.00 88 GLY A N 1
ATOM 693 C CA . GLY A 1 88 ? -9.454 16.176 2.800 1.00 65.00 88 GLY A CA 1
ATOM 694 C C . GLY A 1 88 ? -7.935 16.213 2.770 1.00 65.00 88 GLY A C 1
ATOM 695 O O . GLY A 1 88 ? -7.392 17.258 3.193 1.00 65.00 88 GLY A O 1
#

Solvent-accessible surface area (backbone atoms only — not comparable to full-atom values): 5243 Å² total; per-residue (Å²): 130,78,95,65,57,77,60,77,78,63,86,54,39,55,67,39,34,51,51,18,36,73,71,53,41,92,80,59,48,71,66,58,51,49,52,48,18,52,53,50,50,50,52,52,49,55,58,44,39,74,73,34,75,85,33,69,68,35,56,52,54,73,70,50,75,64,85,31,45,52,100,73,43,52,66,30,70,66,35,57,53,57,67,47,55,85,80,110

Organism: Homo sapiens (NCBI:txid9606)

Secondary structure (DSSP, 8-state):
--SS------TT-HHHHHHHHHHTS----HHHHHHHHHHHHHHHHHHHHTT-TTSHHHHHHTTSPPSSB-TTS-B-HHHHHHHHTTT-